Protein AF-A0A7V1RH12-F1 (afdb_monomer)

Foldseek 3Di:
DPPVVVCVPPDDDDFDDWDWDDDPFWIKIFTFDDPDPPDDGDTDDIDIDGPVVVVVVVVVVVVVQVVCCVPPNDDDDDPCVCVVVVNDDD

Solvent-accessible surface area (backbone atoms only — not comparable to full-atom values): 5703 Å² total; per-residue (Å²): 130,59,70,69,66,71,48,64,85,59,87,84,76,89,65,81,44,75,48,82,47,77,58,101,78,26,38,35,42,40,29,13,38,69,83,49,94,92,48,79,54,49,75,77,48,77,50,75,43,45,59,70,55,51,54,53,50,53,54,51,50,53,51,51,52,56,53,46,28,76,74,78,47,77,82,83,74,66,88,62,48,48,65,77,70,68,54,79,92,125

Nearest PDB structures (foldseek):
  4bhm-assembly1_B  TM=5.551E-01  e=1.205E+00  Pyricularia oryzae
  6p7b-assembly1_A  TM=4.397E-01  e=1.451E+00  Fowlpox virus
  7fik-assembly1_b  TM=3.298E-01  e=4.745E-01  Xenopus laevis
  2qm4-assembly1_A  TM=2.649E-01  e=1.643E+00  Homo sapiens
  3sr2-assembly3_D  TM=1.950E-01  e=5.372E-01  Homo sapiens

Radius of gyration: 15.94 Å; Cα contacts (8 Å, |Δi|>4): 83; chains: 1; bounding box: 34×33×38 Å

pLDDT: mean 89.28, std 9.73, range [48.06, 98.0]

Secondary structure (DSSP, 8-state):
--HHHHHTT------SEEEEEEETTEEEEEEEE-SSSSSPPEEEEEEEE-HHHHHHHHHHHHHHHHHHHHHH----PPTTHHHHTT----

Sequence (90 aa):
MDPEEFLSGVPDYYVDSVNFATNLYGFMLEFGVMQSQDEPPRAVARVRMSPQHAKIMSLLMRKNVQEYERRVGTIILPEGLYHELGITDE

Structure (mmCIF, N/CA/C/O backbone):
data_AF-A0A7V1RH12-F1
#
_entry.id   AF-A0A7V1RH12-F1
#
loop_
_atom_site.group_PDB
_atom_site.id
_atom_site.type_symbol
_atom_site.label_atom_id
_atom_site.label_alt_id
_atom_site.label_comp_id
_atom_site.label_asym_id
_atom_site.label_entity_id
_atom_site.label_seq_id
_atom_site.pdbx_PDB_ins_code
_atom_site.Cartn_x
_a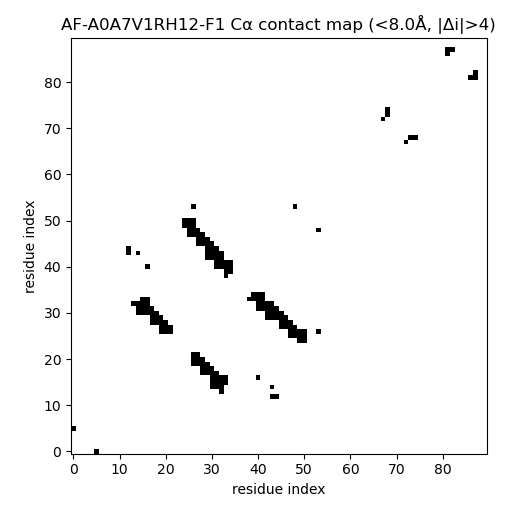tom_site.Cartn_y
_atom_site.Cartn_z
_atom_site.occupancy
_atom_site.B_iso_or_equiv
_atom_site.auth_seq_id
_atom_site.auth_comp_id
_atom_site.auth_asym_id
_atom_site.auth_atom_id
_atom_site.pdbx_PDB_model_num
ATOM 1 N N . MET A 1 1 ? 11.098 5.983 -24.125 1.00 64.94 1 MET A N 1
ATOM 2 C CA . MET A 1 1 ? 11.229 4.580 -23.701 1.00 64.94 1 MET A CA 1
ATOM 3 C C . MET A 1 1 ? 9.851 3.982 -23.852 1.00 64.94 1 MET A C 1
ATOM 5 O O . MET A 1 1 ? 8.908 4.607 -23.373 1.00 64.94 1 MET A O 1
ATOM 9 N N . ASP A 1 2 ? 9.730 2.906 -24.618 1.00 78.25 2 ASP A N 1
ATOM 10 C CA . ASP A 1 2 ? 8.460 2.201 -24.780 1.00 78.25 2 ASP A CA 1
ATOM 11 C C . ASP A 1 2 ? 8.031 1.643 -23.403 1.00 78.25 2 ASP A C 1
ATOM 13 O O . ASP A 1 2 ? 8.863 1.020 -22.733 1.00 78.25 2 ASP A O 1
ATOM 17 N N . PRO A 1 3 ? 6.805 1.914 -22.914 1.00 69.25 3 PRO A N 1
ATOM 18 C CA . PRO A 1 3 ? 6.317 1.371 -21.647 1.00 69.25 3 PRO A CA 1
ATOM 19 C C . PRO A 1 3 ? 6.427 -0.154 -21.557 1.00 69.25 3 PRO A C 1
ATOM 21 O O . PRO A 1 3 ? 6.706 -0.672 -20.477 1.00 69.25 3 PRO A O 1
ATOM 24 N N . GLU A 1 4 ? 6.250 -0.868 -22.671 1.00 71.62 4 GLU A N 1
ATOM 25 C CA . GLU A 1 4 ? 6.346 -2.332 -22.694 1.00 71.62 4 GLU A CA 1
ATOM 26 C C . GLU A 1 4 ? 7.790 -2.809 -22.484 1.00 71.62 4 GLU A C 1
ATOM 28 O O . GLU A 1 4 ? 8.042 -3.781 -21.773 1.00 71.62 4 GLU A O 1
ATOM 33 N N . GLU A 1 5 ? 8.759 -2.071 -23.022 1.00 74.75 5 GLU A N 1
ATOM 34 C CA . GLU A 1 5 ? 10.184 -2.363 -22.867 1.00 74.75 5 GLU A CA 1
ATOM 35 C C . GLU A 1 5 ? 10.669 -2.056 -21.437 1.00 74.75 5 GLU A C 1
ATOM 37 O O . GLU A 1 5 ? 11.460 -2.815 -20.877 1.00 74.75 5 GLU A O 1
ATOM 42 N N . PHE A 1 6 ? 10.129 -1.008 -20.796 1.00 73.12 6 PHE A N 1
ATOM 43 C CA . PHE A 1 6 ? 10.398 -0.683 -19.385 1.00 73.12 6 PHE A CA 1
ATOM 44 C C . PHE A 1 6 ? 9.886 -1.758 -18.415 1.00 73.12 6 PHE A C 1
ATOM 46 O O . PHE A 1 6 ? 10.512 -2.015 -17.386 1.00 73.12 6 PHE A O 1
ATOM 53 N N . LEU A 1 7 ? 8.747 -2.378 -18.729 1.00 77.75 7 LEU A N 1
ATOM 54 C CA . LEU A 1 7 ? 8.147 -3.427 -17.905 1.00 77.75 7 LEU A CA 1
ATOM 55 C C . LEU A 1 7 ? 8.734 -4.815 -18.192 1.00 77.75 7 LEU A C 1
ATOM 57 O O . LEU A 1 7 ? 8.529 -5.734 -17.397 1.00 77.75 7 LEU A O 1
ATOM 61 N N . SER A 1 8 ? 9.490 -4.979 -19.285 1.00 74.88 8 SER A N 1
ATOM 62 C CA . SER A 1 8 ? 10.129 -6.247 -19.634 1.00 74.88 8 SER A CA 1
ATOM 63 C C . SER A 1 8 ? 11.148 -6.656 -18.555 1.00 74.88 8 SER A C 1
ATOM 65 O O . SER A 1 8 ? 12.244 -6.117 -18.431 1.00 74.88 8 SER A O 1
ATOM 67 N N . GLY A 1 9 ? 10.747 -7.595 -17.697 1.00 82.19 9 GLY A N 1
ATOM 68 C CA . GLY A 1 9 ? 11.549 -8.075 -16.567 1.00 82.19 9 GLY A CA 1
ATOM 69 C C . GLY A 1 9 ? 11.099 -7.584 -15.189 1.00 82.19 9 GLY A C 1
ATOM 70 O O . GLY A 1 9 ? 11.660 -8.039 -14.191 1.00 82.19 9 GLY A O 1
ATOM 71 N N . VAL A 1 10 ? 10.078 -6.725 -15.102 1.00 86.50 10 VAL A N 1
ATOM 72 C CA . VAL A 1 10 ? 9.405 -6.432 -13.830 1.00 86.50 10 VAL A CA 1
ATOM 73 C C . VAL A 1 10 ? 8.398 -7.553 -13.551 1.00 86.50 10 VAL A C 1
ATOM 75 O O . VAL A 1 10 ? 7.503 -7.771 -14.365 1.00 86.50 10 VAL A O 1
ATOM 78 N N . PRO A 1 11 ? 8.520 -8.286 -12.430 1.00 88.38 11 PRO A N 1
ATOM 79 C CA . PRO A 1 11 ? 7.542 -9.306 -12.084 1.00 88.38 11 PRO A CA 1
ATOM 80 C C . PRO A 1 11 ? 6.158 -8.692 -11.845 1.00 88.38 11 PRO A C 1
ATOM 82 O O . PRO A 1 11 ? 6.035 -7.744 -11.069 1.00 88.38 11 PRO A O 1
ATOM 85 N N . ASP A 1 12 ? 5.134 -9.268 -12.472 1.00 90.62 12 ASP A N 1
ATOM 86 C CA . ASP A 1 12 ? 3.729 -8.942 -12.229 1.00 90.62 12 ASP A CA 1
ATOM 87 C C . ASP A 1 12 ? 3.085 -10.063 -11.405 1.00 90.62 12 ASP A C 1
ATOM 89 O O . ASP A 1 12 ? 3.145 -11.241 -11.771 1.00 90.62 12 ASP A O 1
ATOM 93 N N . TYR A 1 13 ? 2.507 -9.695 -10.265 1.00 90.44 13 TYR A N 1
ATOM 94 C CA . TYR A 1 13 ? 1.865 -10.620 -9.344 1.00 90.44 13 TYR A CA 1
ATOM 95 C C . TYR A 1 13 ? 0.474 -10.109 -8.995 1.00 90.44 13 TYR A C 1
ATOM 97 O O . TYR A 1 13 ? 0.317 -9.000 -8.485 1.00 90.44 13 TYR A O 1
ATOM 105 N N . TYR A 1 14 ? -0.527 -10.972 -9.158 1.00 92.25 14 TYR A N 1
ATOM 106 C CA . TYR A 1 14 ? -1.774 -10.810 -8.425 1.00 92.25 14 TYR A CA 1
ATOM 107 C C . TYR A 1 14 ? -1.526 -11.080 -6.937 1.00 92.25 14 TYR A C 1
ATOM 109 O O . TYR A 1 14 ? -0.837 -12.042 -6.589 1.00 92.25 14 TYR A O 1
ATOM 117 N N . VAL A 1 15 ? -2.080 -10.229 -6.076 1.00 94.38 15 VAL A N 1
ATOM 118 C CA . VAL A 1 15 ? -1.950 -10.304 -4.617 1.00 94.38 15 VAL A CA 1
ATOM 119 C C . VAL A 1 15 ? -3.292 -9.946 -3.985 1.00 94.38 15 VAL A C 1
ATOM 121 O O . VAL A 1 15 ? -3.951 -9.002 -4.419 1.00 94.38 15 VAL A O 1
ATOM 124 N N . ASP A 1 16 ? -3.694 -10.692 -2.963 1.00 92.19 16 ASP A N 1
ATOM 125 C CA . ASP A 1 16 ? -4.952 -10.497 -2.220 1.00 92.19 16 ASP A CA 1
ATOM 126 C C . ASP A 1 16 ? -4.712 -10.241 -0.724 1.00 92.19 16 ASP A C 1
ATOM 128 O O . ASP A 1 16 ? -5.641 -9.958 0.030 1.00 92.19 16 ASP A O 1
ATOM 132 N N . SER A 1 17 ? -3.448 -10.285 -0.299 1.00 91.81 17 SER A N 1
ATOM 133 C CA . SER A 1 17 ? -3.028 -10.014 1.069 1.00 91.81 17 SER A CA 1
ATOM 134 C C . SER A 1 17 ? -1.743 -9.197 1.093 1.00 91.81 17 SER A C 1
ATOM 136 O O . SER A 1 17 ? -0.851 -9.345 0.250 1.00 91.81 17 SER A O 1
ATOM 138 N N . VAL A 1 18 ? -1.643 -8.326 2.095 1.00 93.94 18 VAL A N 1
ATOM 139 C CA . VAL A 1 18 ? -0.430 -7.572 2.398 1.00 93.94 18 VAL A CA 1
ATOM 140 C C . VAL A 1 18 ? -0.231 -7.512 3.907 1.00 93.94 18 VAL A C 1
ATOM 142 O O . VAL A 1 18 ? -1.117 -7.096 4.649 1.00 93.94 18 VAL A O 1
ATOM 145 N N . ASN A 1 19 ? 0.947 -7.926 4.363 1.00 92.31 19 ASN A N 1
ATOM 146 C CA . ASN A 1 19 ? 1.373 -7.769 5.746 1.00 92.31 19 ASN A CA 1
ATOM 147 C C . ASN A 1 19 ? 2.338 -6.584 5.858 1.00 92.31 19 ASN A C 1
ATOM 149 O O . ASN A 1 19 ? 3.311 -6.491 5.102 1.00 92.31 19 ASN A O 1
ATOM 153 N N . PHE A 1 20 ? 2.076 -5.692 6.812 1.00 92.94 20 PHE A N 1
ATOM 154 C CA . PHE A 1 20 ? 2.909 -4.526 7.085 1.00 92.94 20 PHE A CA 1
ATOM 155 C C . PHE A 1 20 ? 3.763 -4.777 8.324 1.00 92.94 20 PHE A C 1
ATOM 157 O O . PHE A 1 20 ? 3.247 -4.987 9.418 1.00 92.94 20 PHE A O 1
ATOM 164 N N . ALA A 1 21 ? 5.080 -4.677 8.169 1.00 92.75 21 ALA A N 1
ATOM 165 C CA . ALA A 1 21 ? 6.019 -4.692 9.280 1.00 92.75 21 ALA A CA 1
ATOM 166 C C . ALA A 1 21 ? 6.867 -3.420 9.271 1.00 92.75 21 ALA A C 1
ATOM 168 O O . ALA A 1 21 ? 7.320 -2.951 8.224 1.00 92.75 21 ALA A O 1
ATOM 169 N N . THR A 1 22 ? 7.115 -2.863 10.451 1.00 91.81 22 THR A N 1
ATOM 170 C CA . THR A 1 22 ? 7.947 -1.671 10.620 1.00 91.81 22 THR A CA 1
ATOM 171 C C . THR A 1 22 ? 9.052 -1.943 11.625 1.00 91.81 22 THR A C 1
ATOM 173 O O . THR A 1 22 ? 8.903 -2.725 12.564 1.00 91.81 22 THR A O 1
ATOM 176 N N . ASN A 1 23 ? 10.204 -1.323 11.404 1.00 89.06 23 ASN A N 1
ATOM 177 C CA . ASN A 1 23 ? 11.289 -1.285 12.374 1.00 89.06 23 ASN A CA 1
ATOM 178 C C . ASN A 1 23 ? 11.940 0.102 12.355 1.00 89.06 23 ASN A C 1
ATOM 180 O O . ASN A 1 23 ? 11.540 0.981 11.592 1.00 89.06 23 ASN A O 1
ATOM 184 N N . LEU A 1 24 ? 12.965 0.300 13.187 1.00 86.06 24 LEU A N 1
ATOM 185 C CA . LEU A 1 24 ? 13.646 1.590 13.314 1.00 86.06 24 LEU A CA 1
ATOM 186 C C . LEU A 1 24 ? 14.217 2.120 11.984 1.00 86.06 24 LEU A C 1
ATOM 188 O O . LEU A 1 24 ? 14.377 3.325 11.814 1.00 86.06 24 LEU A O 1
ATOM 192 N N . TYR A 1 25 ? 14.526 1.228 11.044 1.00 87.56 25 TYR A N 1
ATOM 193 C CA . TYR A 1 25 ? 15.245 1.547 9.815 1.00 87.56 25 TYR A CA 1
ATOM 194 C C . TYR A 1 25 ? 14.361 1.545 8.565 1.00 87.56 25 TYR A C 1
ATOM 196 O O . TYR A 1 25 ? 14.819 1.975 7.505 1.00 87.56 25 TYR A O 1
ATOM 204 N N . GLY A 1 26 ? 13.104 1.103 8.649 1.00 94.12 26 GLY A N 1
ATOM 205 C CA . GLY A 1 26 ? 12.230 1.106 7.484 1.00 94.12 26 GLY A CA 1
ATOM 206 C C . GLY A 1 26 ? 10.923 0.344 7.626 1.00 94.12 26 GLY A C 1
ATOM 207 O O . GLY A 1 26 ? 10.549 -0.150 8.690 1.00 94.12 26 GLY A O 1
ATOM 208 N N . PHE A 1 27 ? 10.240 0.272 6.489 1.00 97.25 27 PHE A N 1
ATOM 209 C CA . PHE A 1 27 ? 8.977 -0.422 6.295 1.00 97.25 27 PHE A CA 1
ATOM 210 C C . PHE A 1 27 ? 9.203 -1.636 5.402 1.00 97.25 27 PHE A C 1
ATOM 212 O O . PHE A 1 27 ? 9.985 -1.587 4.446 1.00 97.25 27 PHE A O 1
ATOM 219 N N . MET A 1 28 ? 8.499 -2.715 5.710 1.00 96.75 28 MET A N 1
ATOM 220 C CA . MET A 1 28 ? 8.449 -3.932 4.921 1.00 96.75 28 MET A CA 1
ATOM 221 C C . MET A 1 28 ? 6.995 -4.259 4.609 1.00 96.75 28 MET A C 1
ATOM 223 O O . MET A 1 28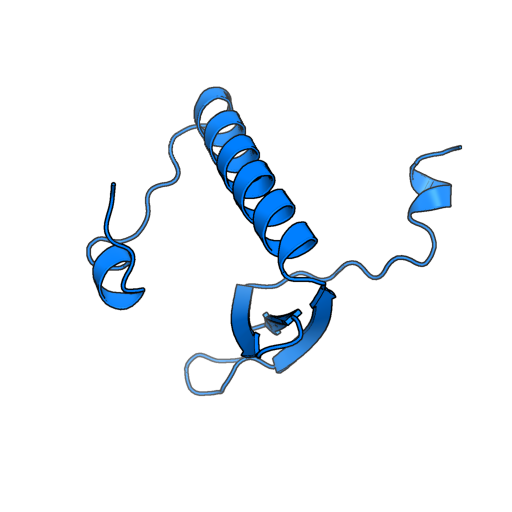 ? 6.157 -4.286 5.507 1.00 96.75 28 MET A O 1
ATOM 227 N N . LEU A 1 29 ? 6.722 -4.491 3.330 1.00 96.06 29 LEU A N 1
ATOM 228 C CA . LEU A 1 29 ? 5.444 -4.977 2.836 1.00 96.06 29 LEU A CA 1
ATOM 229 C C . LEU A 1 29 ? 5.673 -6.382 2.292 1.00 96.06 29 LEU A C 1
ATOM 231 O O . LEU A 1 29 ? 6.534 -6.582 1.428 1.00 96.06 29 LEU A O 1
ATOM 235 N N . GLU A 1 30 ? 4.927 -7.346 2.809 1.00 96.00 30 GLU A N 1
ATOM 236 C CA . GLU A 1 30 ? 4.934 -8.721 2.320 1.00 96.00 30 GLU A CA 1
ATOM 237 C C . GLU A 1 30 ? 3.608 -8.996 1.637 1.00 96.00 30 GLU A C 1
ATOM 239 O O . GLU A 1 30 ? 2.568 -9.023 2.288 1.00 96.00 30 GLU A O 1
ATOM 244 N N . PHE A 1 31 ? 3.651 -9.172 0.323 1.00 96.31 31 PHE A N 1
ATOM 245 C CA . PHE A 1 31 ? 2.476 -9.470 -0.473 1.00 96.31 31 PHE A CA 1
ATOM 246 C C . PHE A 1 31 ? 2.324 -10.974 -0.640 1.00 96.31 31 PHE A C 1
ATOM 248 O O . PHE A 1 31 ? 3.306 -11.676 -0.922 1.00 96.31 31 PHE A O 1
ATOM 255 N N . GLY A 1 32 ? 1.095 -11.458 -0.502 1.00 95.19 32 GLY A N 1
ATOM 256 C CA . GLY A 1 32 ? 0.772 -12.870 -0.620 1.00 95.19 32 GLY A CA 1
ATOM 257 C C . GLY A 1 32 ? -0.491 -13.135 -1.427 1.00 95.19 32 GLY A C 1
ATOM 258 O O . GLY A 1 32 ? -1.257 -12.224 -1.747 1.00 95.19 32 GLY A O 1
ATOM 259 N N . VAL A 1 33 ? -0.669 -14.416 -1.741 1.00 94.62 33 VAL A N 1
ATOM 260 C CA . VAL A 1 33 ? -1.877 -14.969 -2.361 1.00 94.62 33 VAL A CA 1
ATOM 261 C C . VAL A 1 33 ? -2.475 -16.005 -1.415 1.00 94.62 33 VAL A C 1
ATOM 263 O O . VAL A 1 33 ? -1.764 -16.924 -0.980 1.00 94.62 33 VAL A O 1
ATOM 266 N N . MET A 1 34 ? -3.759 -15.874 -1.094 1.00 89.31 34 MET A N 1
ATOM 267 C CA . MET A 1 34 ? -4.502 -16.866 -0.319 1.00 89.31 34 MET A CA 1
ATOM 268 C C . MET A 1 34 ? -4.706 -18.126 -1.165 1.00 89.31 34 MET A C 1
ATOM 270 O O . MET A 1 34 ? -5.315 -18.094 -2.230 1.00 89.31 34 MET A O 1
ATOM 274 N N . GLN A 1 35 ? -4.175 -19.257 -0.697 1.00 85.62 35 GLN A N 1
ATOM 275 C CA . GLN A 1 35 ? -4.344 -20.549 -1.378 1.00 85.62 35 GLN A CA 1
ATOM 276 C C . GLN A 1 35 ? -5.592 -21.297 -0.893 1.00 85.62 35 GLN A C 1
ATOM 2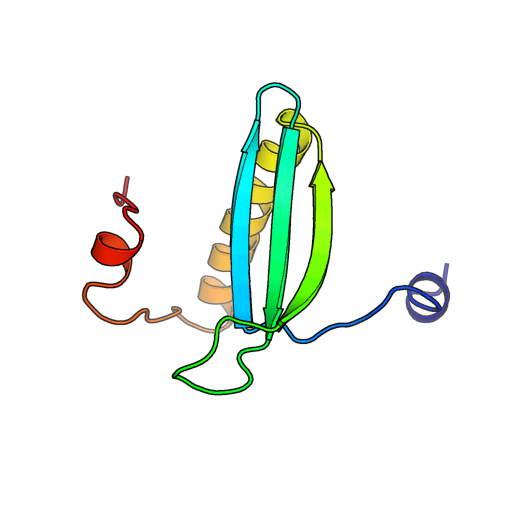78 O O . GLN A 1 35 ? -6.217 -22.026 -1.659 1.00 85.62 35 GLN A O 1
ATOM 283 N N . SER A 1 36 ? -5.962 -21.105 0.372 1.00 86.50 36 SER A N 1
ATOM 284 C CA . SER A 1 36 ? -7.175 -21.624 1.001 1.00 86.50 36 SER A CA 1
ATOM 285 C C . SER A 1 36 ? -7.553 -20.725 2.187 1.00 86.50 36 SER A C 1
ATOM 287 O O . SER A 1 36 ? -6.754 -19.884 2.597 1.00 86.50 36 SER A O 1
ATOM 289 N N . GLN A 1 37 ? -8.773 -20.860 2.721 1.00 79.31 37 GLN A N 1
ATOM 290 C CA . GLN A 1 37 ? -9.229 -20.044 3.859 1.00 79.31 37 GLN A CA 1
ATOM 291 C C . GLN A 1 37 ? -8.526 -20.400 5.179 1.00 79.31 37 GLN A C 1
ATOM 293 O O . GLN A 1 37 ? -8.403 -19.539 6.044 1.00 79.31 37 GLN A O 1
ATOM 298 N N . ASP A 1 38 ? -8.051 -21.639 5.316 1.00 84.75 38 ASP A N 1
ATOM 299 C CA . ASP A 1 38 ? -7.484 -22.161 6.565 1.00 84.75 38 ASP A CA 1
ATOM 300 C C . ASP A 1 38 ? -5.947 -22.074 6.622 1.00 84.75 38 ASP A C 1
ATOM 302 O O . ASP A 1 38 ? -5.342 -22.369 7.655 1.00 84.75 38 ASP A O 1
ATOM 306 N N . GLU A 1 39 ? -5.295 -21.672 5.528 1.00 87.38 39 GLU A N 1
ATOM 307 C CA . GLU A 1 39 ? -3.839 -21.560 5.442 1.00 87.38 39 GLU A CA 1
ATOM 308 C C . GLU A 1 39 ? -3.374 -20.100 5.383 1.00 87.38 39 GLU A C 1
ATOM 310 O O . GLU A 1 39 ? -4.033 -19.250 4.776 1.00 87.38 39 GLU A O 1
ATOM 315 N N . PRO A 1 40 ? -2.199 -19.783 5.961 1.00 85.44 40 PRO A N 1
ATOM 316 C CA . PRO A 1 40 ? -1.622 -18.457 5.812 1.00 85.44 40 PRO A CA 1
ATOM 317 C C . PRO A 1 40 ? -1.331 -18.153 4.330 1.00 85.44 40 PRO A C 1
ATOM 319 O O . PRO A 1 40 ? -0.939 -19.056 3.580 1.00 85.44 40 PRO A O 1
ATOM 322 N N . PRO A 1 41 ? -1.452 -16.883 3.895 1.00 90.62 41 PRO A N 1
ATOM 323 C CA . PRO A 1 41 ? -1.151 -16.510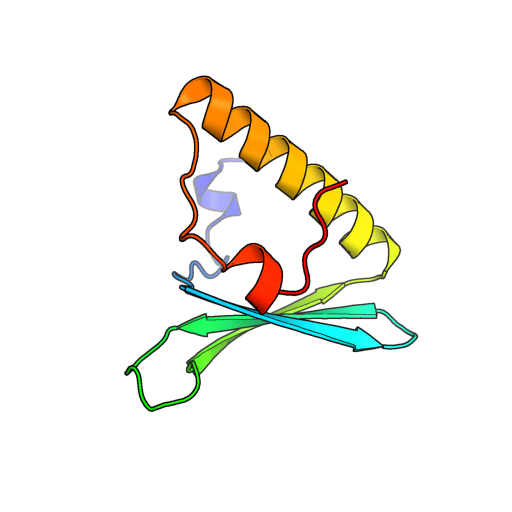 2.520 1.00 90.62 41 PRO A CA 1
ATOM 324 C C . PRO A 1 41 ? 0.276 -16.888 2.122 1.00 90.62 41 PRO A C 1
ATOM 326 O O . PRO A 1 41 ? 1.238 -16.677 2.870 1.00 90.62 41 PRO A O 1
ATOM 329 N N . ARG A 1 42 ? 0.440 -17.404 0.903 1.00 92.88 42 ARG A N 1
ATOM 330 C CA . ARG A 1 42 ? 1.768 -17.692 0.359 1.00 92.88 42 ARG A CA 1
ATOM 331 C C . ARG A 1 42 ? 2.403 -16.393 -0.103 1.00 92.88 42 ARG A C 1
ATOM 333 O O . ARG A 1 42 ? 1.920 -15.781 -1.051 1.00 92.88 42 ARG A O 1
ATOM 340 N N . ALA A 1 43 ? 3.507 -16.003 0.528 1.00 94.00 43 ALA A N 1
ATOM 341 C CA . ALA A 1 43 ? 4.266 -14.827 0.121 1.00 94.00 43 ALA A CA 1
ATOM 342 C C . ALA A 1 43 ? 4.769 -14.965 -1.328 1.00 94.00 43 ALA A C 1
ATOM 344 O O . ALA A 1 43 ? 5.377 -15.976 -1.694 1.00 94.00 43 ALA A O 1
ATOM 345 N N . VAL A 1 44 ? 4.527 -13.937 -2.142 1.00 95.62 44 VAL A N 1
ATOM 346 C CA . VAL A 1 44 ? 4.954 -13.860 -3.552 1.00 95.62 44 VAL A CA 1
ATOM 347 C C . VAL A 1 44 ? 5.923 -12.711 -3.806 1.00 95.62 44 VAL A C 1
ATOM 349 O O . VAL A 1 44 ? 6.779 -12.818 -4.680 1.00 95.62 44 VAL A O 1
ATOM 352 N N . ALA A 1 45 ? 5.849 -11.642 -3.012 1.00 95.44 45 ALA A N 1
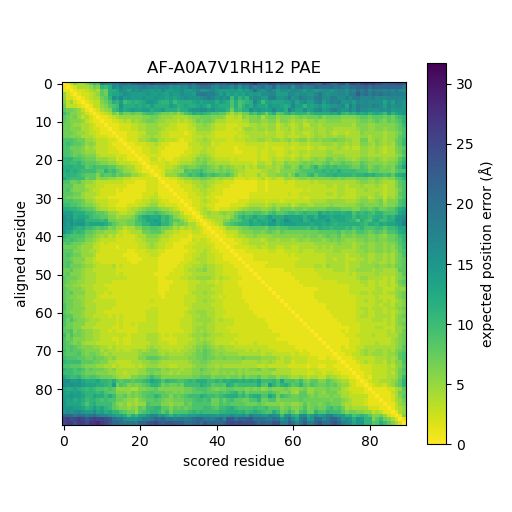ATOM 353 C CA . ALA A 1 45 ? 6.767 -10.517 -3.111 1.00 95.44 45 ALA A CA 1
ATOM 354 C C . ALA A 1 45 ? 7.019 -9.883 -1.742 1.00 95.44 45 ALA A C 1
ATOM 356 O O . ALA A 1 45 ? 6.137 -9.815 -0.888 1.00 95.44 45 ALA A O 1
ATOM 357 N N . ARG A 1 46 ? 8.237 -9.374 -1.542 1.00 95.38 46 ARG A N 1
ATOM 358 C CA . ARG A 1 46 ? 8.613 -8.606 -0.353 1.00 95.38 46 ARG A CA 1
ATOM 359 C C . ARG A 1 46 ? 9.290 -7.316 -0.784 1.00 95.38 46 ARG A C 1
ATOM 361 O O . ARG A 1 46 ? 10.335 -7.352 -1.430 1.00 95.38 46 ARG A O 1
ATOM 368 N N . VAL A 1 47 ? 8.725 -6.188 -0.372 1.00 95.62 47 VAL A N 1
ATOM 369 C CA . VAL A 1 47 ? 9.232 -4.848 -0.681 1.00 95.62 47 VAL A CA 1
ATOM 370 C C . VAL A 1 47 ? 9.703 -4.185 0.607 1.00 95.62 47 VAL A C 1
ATOM 372 O O . VAL A 1 47 ? 9.035 -4.262 1.636 1.00 95.62 47 VAL A O 1
ATOM 375 N N . ARG A 1 48 ? 10.871 -3.539 0.565 1.00 96.62 48 ARG A N 1
ATOM 376 C CA . ARG A 1 48 ? 11.436 -2.785 1.692 1.00 96.62 48 ARG A CA 1
ATOM 377 C C . ARG A 1 48 ? 11.719 -1.362 1.261 1.00 96.62 48 ARG A C 1
ATOM 379 O O . ARG A 1 48 ? 12.217 -1.143 0.161 1.00 96.62 48 ARG A O 1
ATOM 386 N N . MET A 1 49 ? 11.434 -0.407 2.132 1.00 97.06 49 MET A N 1
ATOM 387 C CA . MET A 1 49 ? 11.626 1.007 1.827 1.00 97.06 49 MET A CA 1
ATOM 388 C C . MET A 1 49 ? 11.941 1.823 3.077 1.00 97.06 49 MET A C 1
ATOM 390 O O . MET A 1 49 ? 11.656 1.406 4.203 1.00 97.06 49 MET A O 1
ATOM 394 N N . SER A 1 50 ? 12.531 3.001 2.874 1.00 97.69 50 SER A N 1
ATOM 395 C CA . SER A 1 50 ? 12.774 3.947 3.962 1.00 97.69 50 SER A CA 1
ATOM 396 C C . SER A 1 50 ? 11.453 4.498 4.520 1.00 97.69 50 SER A C 1
ATOM 398 O O . SER A 1 50 ? 10.452 4.544 3.795 1.00 97.69 50 SER A O 1
ATOM 400 N N . PRO A 1 51 ? 11.430 4.984 5.776 1.00 96.06 51 PRO A N 1
ATOM 401 C CA . PRO A 1 51 ? 10.233 5.597 6.357 1.00 96.06 51 PRO A CA 1
ATOM 402 C C . PRO A 1 51 ? 9.687 6.772 5.533 1.00 96.06 51 PRO A C 1
ATOM 404 O O . PRO A 1 51 ? 8.474 6.922 5.388 1.00 96.06 51 PRO A O 1
ATOM 407 N N . GLN A 1 52 ? 10.570 7.591 4.946 1.00 96.50 52 GLN A N 1
ATOM 408 C CA . GLN A 1 52 ? 10.167 8.722 4.103 1.00 96.50 52 GLN A CA 1
ATOM 409 C C . GLN A 1 52 ? 9.451 8.242 2.837 1.00 96.50 52 GLN A C 1
ATOM 411 O O . GLN A 1 52 ? 8.427 8.808 2.457 1.00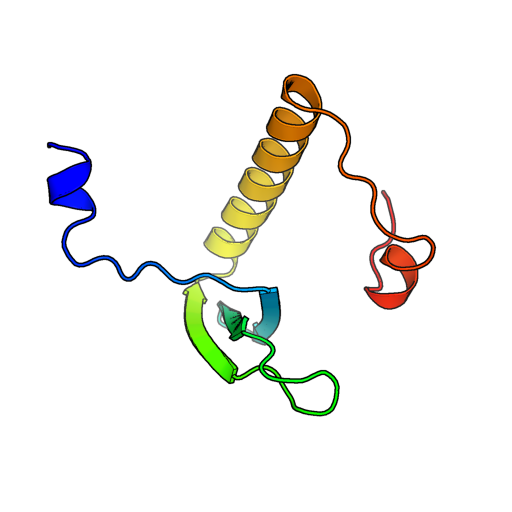 96.50 52 GLN A O 1
ATOM 416 N N . HIS A 1 53 ? 9.962 7.181 2.208 1.00 97.25 53 HIS A N 1
ATOM 417 C CA . HIS A 1 53 ? 9.357 6.631 1.001 1.00 97.25 53 HIS A CA 1
ATOM 418 C C . HIS A 1 53 ? 8.011 5.959 1.299 1.00 97.25 53 HIS A C 1
ATOM 420 O O . HIS A 1 53 ? 7.051 6.191 0.568 1.00 97.25 53 HIS A O 1
ATOM 426 N N . ALA A 1 54 ? 7.896 5.231 2.416 1.00 96.00 54 ALA A N 1
ATOM 427 C CA . ALA A 1 54 ? 6.626 4.648 2.857 1.00 96.00 54 ALA A CA 1
ATOM 428 C C . ALA A 1 54 ? 5.536 5.710 3.068 1.00 96.00 54 ALA A C 1
ATOM 430 O O . ALA A 1 54 ? 4.400 5.525 2.633 1.00 96.00 54 ALA A O 1
ATOM 431 N N . LYS A 1 55 ? 5.890 6.855 3.669 1.00 95.62 55 LYS A N 1
ATOM 432 C CA . LYS A 1 55 ? 4.962 7.981 3.847 1.00 95.62 55 LYS A CA 1
ATOM 433 C C . LYS A 1 55 ? 4.511 8.587 2.516 1.00 95.62 55 LYS A C 1
ATOM 435 O O . LYS A 1 55 ? 3.343 8.922 2.361 1.00 95.62 55 LYS A O 1
ATOM 440 N N . ILE A 1 56 ? 5.420 8.748 1.555 1.00 97.75 56 ILE A N 1
ATOM 441 C CA . ILE A 1 56 ? 5.055 9.249 0.221 1.00 97.75 56 ILE A CA 1
ATOM 442 C C . ILE A 1 56 ? 4.122 8.251 -0.473 1.00 97.75 56 ILE A C 1
ATOM 444 O O . ILE A 1 56 ? 3.087 8.650 -1.007 1.00 97.75 56 ILE A O 1
ATOM 448 N N . MET A 1 57 ? 4.454 6.960 -0.417 1.00 97.06 57 MET A N 1
ATOM 449 C CA . MET A 1 57 ? 3.646 5.896 -1.007 1.00 97.06 57 MET A CA 1
ATOM 450 C C . MET A 1 57 ? 2.229 5.865 -0.424 1.00 97.06 57 MET A C 1
ATOM 452 O O . MET A 1 57 ? 1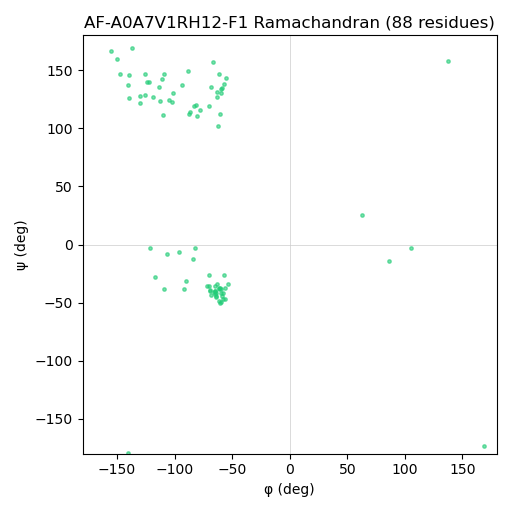.278 5.775 -1.194 1.00 97.06 57 MET A O 1
ATOM 456 N N . SER A 1 58 ? 2.056 5.993 0.897 1.00 95.38 58 SER A N 1
ATOM 457 C CA . SER A 1 58 ? 0.720 5.969 1.512 1.00 95.38 58 SER A CA 1
ATOM 458 C C . SER A 1 58 ? -0.150 7.155 1.083 1.00 95.38 58 SER A C 1
ATOM 460 O O . SER A 1 58 ? -1.329 6.977 0.773 1.00 95.38 58 SER A O 1
ATOM 462 N N . LEU A 1 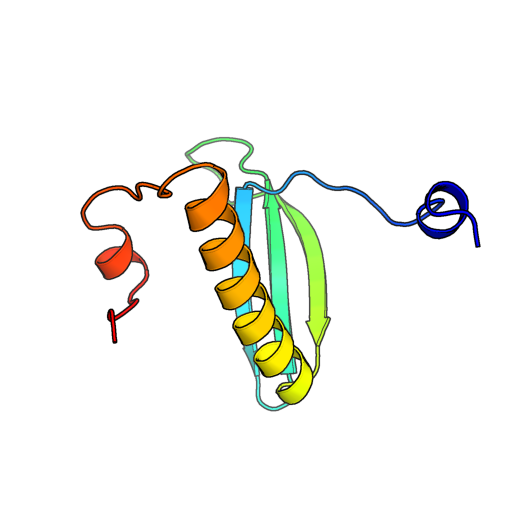59 ? 0.433 8.355 0.983 1.00 97.06 59 LEU A N 1
ATOM 463 C CA . LEU A 1 59 ? -0.265 9.549 0.498 1.00 97.06 59 LEU A CA 1
ATOM 464 C C . LEU A 1 59 ? -0.687 9.404 -0.969 1.00 97.06 59 LEU A C 1
ATOM 466 O O . LEU A 1 59 ? -1.819 9.736 -1.324 1.00 97.06 59 LEU A O 1
ATOM 470 N N . LEU A 1 60 ? 0.208 8.887 -1.816 1.00 98.00 60 LEU A N 1
ATOM 471 C CA . LEU A 1 60 ? -0.095 8.631 -3.224 1.00 98.00 60 LEU A CA 1
ATOM 472 C C . LEU A 1 60 ? -1.155 7.540 -3.383 1.00 98.00 60 LEU A C 1
ATOM 474 O O . LEU A 1 60 ? -2.059 7.696 -4.201 1.00 98.00 60 LEU A O 1
ATOM 478 N N . MET A 1 61 ? -1.090 6.473 -2.583 1.00 96.38 61 MET A N 1
ATOM 479 C CA . MET A 1 61 ? -2.090 5.407 -2.603 1.00 96.38 61 MET A CA 1
ATOM 480 C C . MET A 1 61 ? -3.475 5.950 -2.237 1.00 96.38 61 MET A C 1
ATOM 482 O O . MET A 1 61 ? -4.420 5.750 -2.995 1.00 96.38 61 MET A O 1
ATOM 486 N N . ARG A 1 62 ? -3.585 6.731 -1.150 1.00 95.81 62 ARG A N 1
ATOM 487 C CA . ARG A 1 62 ? -4.845 7.391 -0.758 1.00 95.81 62 ARG A CA 1
ATOM 488 C C . ARG A 1 62 ? -5.393 8.269 -1.882 1.00 95.81 62 ARG A C 1
ATOM 490 O O . ARG A 1 62 ? -6.573 8.175 -2.208 1.00 95.81 62 ARG A O 1
ATOM 497 N N . LYS A 1 63 ? -4.540 9.097 -2.495 1.00 97.50 63 LYS A N 1
ATOM 498 C CA . LYS A 1 63 ? -4.931 9.955 -3.622 1.00 97.50 63 LYS A CA 1
ATOM 499 C C . LYS A 1 63 ? -5.480 9.129 -4.794 1.00 97.50 63 LYS A C 1
ATOM 501 O O . LYS A 1 63 ? -6.533 9.469 -5.325 1.00 97.50 63 LYS A O 1
ATOM 506 N N . ASN A 1 64 ? -4.792 8.054 -5.183 1.00 97.62 64 ASN A N 1
ATOM 507 C CA . ASN A 1 64 ? -5.204 7.207 -6.306 1.00 97.62 64 ASN A CA 1
ATOM 508 C C . ASN A 1 64 ? -6.531 6.483 -6.037 1.00 97.62 64 ASN A C 1
ATOM 510 O O . ASN A 1 64 ? -7.373 6.429 -6.931 1.00 97.62 64 ASN A O 1
ATOM 514 N N . VAL A 1 65 ? -6.752 5.987 -4.814 1.00 97.06 65 VAL A N 1
ATOM 515 C CA . VAL A 1 65 ? -8.038 5.389 -4.412 1.00 97.06 65 VAL A CA 1
ATOM 516 C C . VAL A 1 65 ? -9.168 6.413 -4.552 1.00 97.06 65 VAL A C 1
ATOM 518 O O . VAL A 1 65 ? -10.150 6.150 -5.239 1.00 97.06 65 VAL A O 1
ATOM 521 N N . GLN A 1 66 ? -8.991 7.624 -4.017 1.00 96.44 66 GLN A N 1
ATOM 522 C CA . GLN A 1 66 ? -9.994 8.694 -4.120 1.00 96.44 66 GLN A CA 1
ATOM 523 C C . GLN A 1 66 ? -10.288 9.105 -5.573 1.00 96.44 66 GLN A C 1
ATOM 525 O O . GLN A 1 66 ? -11.422 9.436 -5.924 1.00 96.44 66 GLN A O 1
ATOM 530 N N . GLU A 1 67 ? -9.268 9.129 -6.434 1.00 97.62 67 GLU A N 1
ATOM 531 C CA . GLU A 1 67 ? -9.441 9.419 -7.860 1.00 97.62 67 GLU A CA 1
ATOM 532 C C . GLU A 1 67 ? -10.172 8.295 -8.598 1.00 97.62 67 GLU A C 1
ATOM 534 O O . GLU A 1 67 ? -11.014 8.586 -9.452 1.00 97.62 67 GLU A O 1
ATOM 539 N N . TYR A 1 68 ? -9.885 7.035 -8.263 1.00 97.50 68 TYR A N 1
ATOM 540 C CA . TYR A 1 68 ? -10.608 5.881 -8.789 1.00 97.50 68 TYR A CA 1
ATOM 541 C C . TYR A 1 68 ? -12.086 5.947 -8.404 1.00 97.50 68 TYR A C 1
ATOM 543 O O . TYR A 1 68 ? -12.945 5.889 -9.283 1.00 97.50 68 TYR A O 1
ATOM 551 N N . GLU A 1 69 ? -12.391 6.166 -7.124 1.00 97.75 69 GLU A N 1
ATOM 552 C CA . GLU A 1 69 ? -13.771 6.217 -6.634 1.00 97.75 69 GLU A CA 1
ATOM 553 C C . GLU A 1 69 ? -14.590 7.333 -7.283 1.00 97.75 69 GLU A C 1
ATOM 555 O O . GLU A 1 69 ? -15.749 7.132 -7.641 1.00 97.75 69 GLU A O 1
ATOM 560 N N . ARG A 1 70 ? -13.971 8.495 -7.526 1.00 96.88 70 ARG A N 1
ATOM 561 C CA . ARG A 1 70 ? -14.611 9.607 -8.246 1.00 96.88 70 ARG A CA 1
ATOM 562 C C . ARG A 1 70 ? -14.965 9.250 -9.692 1.00 96.88 70 ARG A C 1
ATOM 564 O O . ARG A 1 70 ? -15.925 9.792 -10.233 1.00 96.88 70 ARG A O 1
ATOM 571 N N . ARG A 1 71 ? -14.149 8.418 -10.346 1.00 97.75 71 ARG A N 1
ATOM 572 C CA . ARG A 1 71 ? -14.278 8.092 -11.776 1.00 97.75 71 ARG A CA 1
ATOM 573 C C . ARG A 1 71 ? -15.135 6.860 -12.038 1.00 97.75 71 ARG A C 1
ATOM 575 O O . ARG A 1 71 ? -15.827 6.833 -13.050 1.00 97.75 71 ARG A O 1
ATOM 582 N N . VAL A 1 72 ? -15.027 5.846 -11.187 1.00 97.88 72 VAL A N 1
ATOM 583 C CA . VAL A 1 72 ? -15.617 4.516 -11.400 1.00 97.88 72 VAL A CA 1
ATOM 584 C C . VAL A 1 72 ? -16.787 4.264 -10.452 1.00 97.88 72 VAL A C 1
ATOM 586 O O . VAL A 1 72 ? -17.792 3.695 -10.867 1.00 97.88 72 VAL A O 1
ATOM 589 N N . GLY A 1 73 ? -16.682 4.722 -9.205 1.00 95.69 73 GLY A N 1
ATOM 590 C CA . GLY A 1 73 ? -17.676 4.514 -8.156 1.00 95.69 73 GLY A CA 1
ATOM 591 C C . GLY A 1 73 ? -17.031 4.153 -6.819 1.00 95.69 73 GLY A C 1
ATOM 592 O O . GLY A 1 73 ? -15.898 3.677 -6.775 1.00 95.69 73 GLY A O 1
ATOM 593 N N . THR A 1 74 ? -17.761 4.393 -5.731 1.00 94.88 74 THR A N 1
ATOM 594 C CA . THR A 1 74 ? -17.304 4.144 -4.357 1.00 94.88 74 THR A CA 1
ATOM 595 C C . THR A 1 74 ? -16.959 2.675 -4.134 1.00 94.88 74 THR A C 1
ATOM 597 O O . THR A 1 74 ? -17.730 1.782 -4.494 1.00 94.88 74 THR A O 1
ATOM 600 N N . ILE A 1 75 ? -15.814 2.428 -3.504 1.00 93.88 75 ILE A N 1
ATOM 601 C CA . ILE A 1 75 ? -15.404 1.102 -3.057 1.00 93.88 75 ILE A CA 1
ATOM 602 C C . ILE A 1 75 ? -16.129 0.834 -1.739 1.00 93.88 75 ILE A C 1
ATOM 604 O O . ILE A 1 75 ? -15.855 1.460 -0.720 1.00 93.88 75 ILE A O 1
ATOM 608 N N . ILE A 1 76 ? -17.081 -0.096 -1.762 1.00 91.94 76 ILE A N 1
ATOM 609 C CA . ILE A 1 76 ? -17.818 -0.488 -0.561 1.00 91.94 76 ILE A CA 1
ATOM 610 C C . ILE A 1 76 ? -17.031 -1.579 0.157 1.00 91.94 76 ILE A C 1
ATOM 612 O O . ILE A 1 76 ? -16.877 -2.685 -0.362 1.00 91.94 76 ILE A O 1
ATOM 616 N N . LEU A 1 77 ? -16.536 -1.259 1.350 1.00 89.69 77 LEU A N 1
ATOM 617 C CA . LEU A 1 77 ? -15.921 -2.234 2.243 1.00 89.69 77 LEU A CA 1
ATOM 618 C C . LEU A 1 77 ? -16.983 -2.879 3.152 1.00 89.69 77 LEU A C 1
ATOM 620 O O . LEU A 1 77 ? -17.970 -2.220 3.487 1.00 89.69 77 LEU A O 1
ATOM 624 N N . PRO A 1 78 ? -16.801 -4.150 3.561 1.00 89.56 78 PRO A N 1
ATOM 625 C CA . PRO A 1 78 ? -17.678 -4.805 4.526 1.00 89.56 78 PRO A CA 1
ATOM 626 C C . PRO A 1 78 ? -17.807 -4.020 5.836 1.00 89.56 78 PRO A C 1
ATOM 628 O O . PRO A 1 78 ? -16.833 -3.450 6.337 1.00 89.56 78 PRO A O 1
ATOM 631 N N . GLU A 1 79 ? -19.008 -4.030 6.417 1.00 84.00 79 GLU A N 1
ATOM 632 C CA . GLU A 1 79 ? -19.250 -3.432 7.730 1.00 84.00 79 GLU A CA 1
ATOM 633 C C . GLU A 1 79 ? -18.350 -4.083 8.791 1.00 84.00 79 GLU A C 1
ATOM 635 O O . GLU A 1 79 ? -18.204 -5.301 8.837 1.00 84.00 79 GLU A O 1
ATOM 640 N N . GLY A 1 80 ? -17.728 -3.264 9.642 1.00 81.75 80 GLY A N 1
ATOM 641 C CA . GLY A 1 80 ? -16.822 -3.735 10.695 1.00 81.75 80 GLY A CA 1
ATOM 642 C C . GLY A 1 80 ? -15.367 -3.937 10.264 1.00 81.75 80 GLY A C 1
ATOM 643 O O . GLY A 1 80 ? -14.499 -3.948 11.136 1.00 81.75 80 GLY A O 1
ATOM 644 N N . LEU A 1 81 ? -15.058 -3.971 8.959 1.00 85.31 81 LEU A N 1
ATOM 645 C CA . LEU A 1 81 ? -13.684 -4.190 8.485 1.00 85.31 81 LEU A CA 1
ATOM 646 C C . LEU A 1 81 ? -12.708 -3.115 8.996 1.00 85.31 81 LEU A C 1
ATOM 648 O O . LEU A 1 81 ? -11.588 -3.425 9.385 1.00 85.31 81 LEU A O 1
ATOM 652 N N . TYR A 1 82 ? -13.136 -1.853 9.068 1.00 81.00 82 TYR A N 1
ATOM 653 C CA . TYR A 1 82 ? -12.322 -0.767 9.630 1.00 81.00 82 TYR A CA 1
ATOM 654 C C . TYR A 1 82 ? -11.930 -1.020 11.089 1.00 81.00 82 TYR A C 1
ATOM 656 O O . TYR A 1 82 ? -10.780 -0.811 11.469 1.00 81.00 82 TYR A O 1
ATOM 664 N N . HIS A 1 83 ? -12.872 -1.522 11.892 1.00 81.69 83 HIS A N 1
ATOM 665 C CA . HIS A 1 83 ? -12.634 -1.860 13.291 1.00 81.69 83 HIS A CA 1
ATOM 666 C C . HIS A 1 83 ? -11.684 -3.058 13.417 1.00 81.69 83 HIS A C 1
ATOM 668 O O . HIS A 1 83 ? -10.760 -3.023 14.227 1.00 81.69 83 HIS A O 1
ATOM 674 N N . GLU A 1 84 ? -11.873 -4.098 12.600 1.00 82.75 84 GLU A N 1
ATOM 675 C CA . GLU A 1 84 ? -10.985 -5.270 12.563 1.00 82.75 84 GLU A CA 1
ATOM 676 C C . GLU A 1 84 ? -9.551 -4.903 12.166 1.00 82.75 84 GLU A C 1
ATOM 678 O O . GLU A 1 84 ? -8.595 -5.426 12.737 1.00 82.75 84 GLU A O 1
ATOM 683 N N . LEU A 1 85 ? -9.397 -3.962 11.232 1.00 82.25 85 LEU A N 1
ATOM 684 C CA . LEU A 1 85 ? -8.097 -3.457 10.792 1.00 82.25 85 LEU A CA 1
ATOM 685 C C . LEU A 1 85 ? -7.513 -2.379 11.719 1.00 82.25 85 LEU A C 1
ATOM 687 O O . LEU A 1 85 ? -6.402 -1.907 11.474 1.00 82.25 85 LEU A O 1
ATOM 691 N N . GLY A 1 86 ? -8.234 -1.973 12.770 1.00 80.31 86 GLY A N 1
ATOM 692 C CA . GLY A 1 86 ? -7.804 -0.916 13.688 1.00 80.31 86 GLY A CA 1
ATOM 693 C C . GLY A 1 86 ? -7.638 0.452 13.017 1.00 80.31 86 GLY A C 1
ATOM 694 O O . GLY A 1 86 ? -6.852 1.275 13.485 1.00 80.31 86 GLY A O 1
ATOM 695 N N . ILE A 1 87 ? -8.340 0.690 11.907 1.00 80.81 87 ILE A N 1
ATOM 696 C CA . ILE A 1 87 ? -8.324 1.958 11.180 1.00 80.81 87 ILE A CA 1
ATOM 697 C C . ILE A 1 87 ? -9.394 2.855 11.802 1.00 80.81 87 ILE A C 1
ATOM 699 O O . ILE A 1 87 ? -10.587 2.585 11.688 1.00 80.81 87 ILE A O 1
ATOM 703 N N . THR A 1 88 ? -8.974 3.930 12.463 1.00 68.62 88 THR A N 1
ATOM 704 C CA . THR A 1 88 ? -9.874 5.016 12.861 1.00 68.62 88 THR A CA 1
ATOM 705 C C . THR A 1 88 ? -10.053 5.967 11.684 1.00 68.62 88 THR A C 1
ATOM 707 O O . THR A 1 88 ? -9.070 6.538 11.212 1.00 68.62 88 THR A O 1
ATOM 710 N N . ASP A 1 89 ? -11.290 6.122 11.208 1.00 54.66 89 ASP A N 1
ATOM 711 C CA . ASP A 1 89 ? -11.646 7.180 10.260 1.00 54.66 89 ASP A CA 1
ATOM 712 C C 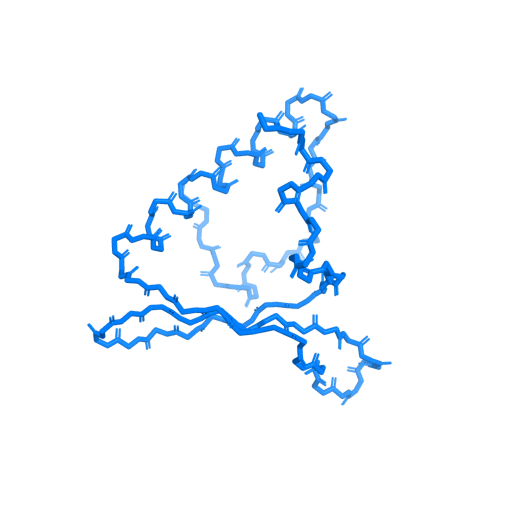. ASP A 1 89 ? -11.374 8.548 10.915 1.00 54.66 89 ASP A C 1
ATOM 714 O O . ASP A 1 89 ? -12.030 8.913 11.892 1.00 54.66 89 ASP A O 1
ATOM 718 N N . GLU A 1 90 ? -10.388 9.284 10.395 1.00 48.06 90 GLU A N 1
ATOM 719 C CA . GLU A 1 90 ? -10.181 10.722 10.644 1.00 48.06 90 GLU A CA 1
ATOM 720 C C . GLU A 1 90 ? -10.556 11.549 9.407 1.00 48.06 90 GLU A C 1
ATOM 722 O O . GLU A 1 90 ? -10.023 11.269 8.299 1.00 48.06 90 GLU A O 1
#

Mean predicted aligned error: 5.98 Å